Protein AF-A0A9P8B8T8-F1 (afdb_monomer_lite)

Foldseek 3Di:
DDDDDDDDDDDDPDPPPDPDPDCVVDPQQPAQQCVPPRAPDDDKDKDWDDDPDLVVVVVVVVVCVVQGQTNVNRVVVVVVQVVQQVPQDQDPPDPDPDPDDPRDRDGRDDDDKHKDKDFALVLCVSNVVDDDPPDVDSNCDVQVCCVVVVADADPPADPVHGGHNDDCCVRVDDTGIIMMMD

Sequence (182 aa):
MSSTSTSITSPRRACVPHPTPDPSVFDLNDIQGDVFPSFPKKCEWFIFFDIQDPTAFKKALCDFIPKITTAARVMNNLKAVNLAQQSTTPAHEYHSQAPFHYGRKERKLVSMKQYQIALTKAGFDVLGVTGKLQDTDFDAGQLADAFNLGDRPGPGSTAAKFVPDWEPVWRENVLHGVILIA

Structure (mmCIF, N/CA/C/O backbone):
data_AF-A0A9P8B8T8-F1
#
_entry.id   AF-A0A9P8B8T8-F1
#
loop_
_atom_site.group_PDB
_atom_site.id
_atom_site.type_symbol
_atom_site.label_atom_id
_atom_site.label_alt_id
_atom_site.label_comp_id
_atom_site.label_asym_id
_atom_site.label_entity_id
_atom_site.label_seq_id
_atom_site.pdbx_PDB_ins_code
_atom_site.Cartn_x
_atom_site.Cartn_y
_atom_site.Cartn_z
_atom_site.occupancy
_atom_site.B_iso_or_equiv
_atom_site.auth_seq_id
_atom_site.auth_comp_id
_atom_site.auth_asym_id
_atom_site.auth_atom_id
_atom_site.pdbx_PDB_model_num
ATOM 1 N N . MET A 1 1 ? 6.320 50.570 33.688 1.00 40.47 1 MET A N 1
ATOM 2 C CA . MET A 1 1 ? 6.018 49.908 32.401 1.00 40.47 1 MET A CA 1
ATOM 3 C C . MET A 1 1 ? 5.866 48.424 32.690 1.00 40.47 1 MET A C 1
ATOM 5 O O . MET A 1 1 ? 6.865 47.766 32.930 1.00 40.47 1 MET A O 1
ATOM 9 N N . SER A 1 2 ? 4.627 47.947 32.825 1.00 36.69 2 SER A N 1
ATOM 10 C CA . SER A 1 2 ? 4.317 46.549 33.150 1.00 36.69 2 SER A CA 1
ATOM 11 C C . SER A 1 2 ? 3.875 45.863 31.861 1.00 36.69 2 SER A C 1
ATOM 13 O O . SER A 1 2 ? 2.868 46.265 31.281 1.00 36.69 2 SER A O 1
ATOM 15 N N . SER A 1 3 ? 4.664 44.913 31.362 1.00 33.88 3 SER A N 1
ATOM 16 C CA . SER A 1 3 ? 4.344 44.128 30.172 1.00 33.88 3 SER A CA 1
ATOM 17 C C . SER A 1 3 ? 3.619 42.847 30.584 1.00 33.88 3 SER A C 1
ATOM 19 O O . SER A 1 3 ? 4.203 41.904 31.114 1.00 33.88 3 SER A O 1
ATOM 21 N N . THR A 1 4 ? 2.316 42.808 30.338 1.00 35.84 4 THR A N 1
ATOM 22 C CA . THR A 1 4 ? 1.492 41.605 30.459 1.00 35.84 4 THR A CA 1
ATOM 23 C C . THR A 1 4 ? 1.788 40.678 29.279 1.00 35.84 4 THR A C 1
ATOM 25 O O . THR A 1 4 ? 1.407 40.957 28.146 1.00 35.84 4 THR A O 1
ATOM 28 N N . SER A 1 5 ? 2.478 39.565 29.538 1.00 33.03 5 SER A N 1
ATOM 29 C CA . SER A 1 5 ? 2.678 38.494 28.558 1.00 33.03 5 SER A CA 1
ATOM 30 C C . SER A 1 5 ? 1.380 37.700 28.397 1.00 33.03 5 SER A C 1
ATOM 32 O O . SER A 1 5 ? 0.947 36.992 29.307 1.00 33.03 5 SER A O 1
ATOM 34 N N . THR A 1 6 ? 0.718 37.854 27.253 1.00 36.69 6 THR A N 1
ATOM 35 C CA . THR A 1 6 ? -0.480 37.088 26.898 1.00 36.69 6 THR A CA 1
ATOM 36 C C . THR A 1 6 ? -0.051 35.733 26.332 1.00 36.69 6 THR A C 1
ATOM 38 O O . THR A 1 6 ? 0.458 35.642 25.218 1.00 36.69 6 THR A O 1
ATOM 41 N N . SER A 1 7 ? -0.244 34.665 27.108 1.00 32.84 7 SER A N 1
ATOM 42 C CA . SER A 1 7 ? -0.047 33.285 26.652 1.00 32.84 7 SER A CA 1
ATOM 43 C C . SER A 1 7 ? -1.101 32.928 25.599 1.00 32.84 7 SER A C 1
ATOM 45 O O . SER A 1 7 ? -2.238 32.602 25.938 1.00 32.84 7 SER A O 1
ATOM 47 N N . ILE A 1 8 ? -0.719 32.956 24.322 1.00 36.31 8 ILE A N 1
ATOM 48 C CA . ILE A 1 8 ? -1.532 32.452 23.212 1.00 36.31 8 ILE A CA 1
ATOM 49 C C . ILE A 1 8 ? -1.499 30.920 23.261 1.00 36.31 8 ILE A C 1
ATOM 51 O O . ILE A 1 8 ? -0.538 30.278 22.836 1.00 36.31 8 ILE A O 1
ATOM 55 N N . THR A 1 9 ? -2.554 30.309 23.791 1.00 38.09 9 THR A N 1
ATOM 56 C CA . THR A 1 9 ? -2.797 28.876 23.630 1.00 38.09 9 THR A CA 1
ATOM 57 C C . THR A 1 9 ? -3.181 28.603 22.178 1.00 38.09 9 THR A C 1
ATOM 59 O O . THR A 1 9 ? -4.283 28.915 21.735 1.00 38.09 9 THR A O 1
ATOM 62 N N . SER A 1 10 ? -2.260 28.001 21.423 1.00 38.00 10 SER A N 1
ATOM 63 C CA . SER A 1 10 ? -2.559 27.439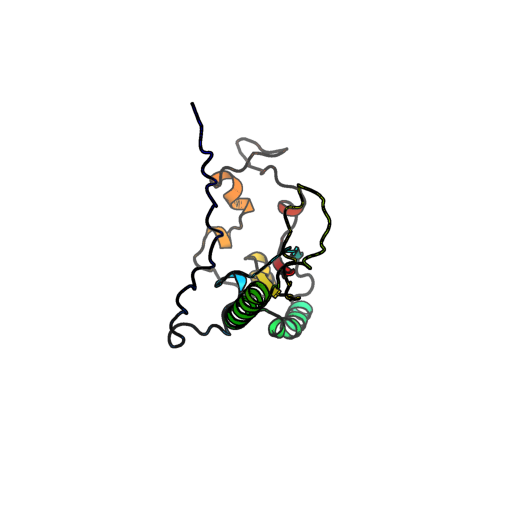 20.104 1.00 38.00 10 SER A CA 1
ATOM 64 C C . SER A 1 10 ? -3.717 26.435 20.235 1.00 38.00 10 SER A C 1
ATOM 66 O O . SER A 1 10 ? -3.623 25.512 21.060 1.00 38.00 10 SER A O 1
ATOM 68 N N . PRO A 1 11 ? -4.821 26.589 19.480 1.00 41.81 11 PRO A N 1
ATOM 69 C CA . PRO A 1 11 ? -5.905 25.624 19.520 1.00 41.81 11 PRO A CA 1
ATOM 70 C C . PRO A 1 11 ? -5.369 24.283 19.014 1.00 41.81 11 PRO A C 1
ATOM 72 O O . PRO A 1 11 ? -4.914 24.153 17.876 1.00 41.81 11 PRO A O 1
ATOM 75 N N . ARG A 1 12 ? -5.398 23.265 19.886 1.00 51.00 12 ARG A N 1
ATOM 76 C CA . ARG A 1 12 ? -5.160 21.872 19.485 1.00 51.00 12 ARG A CA 1
ATOM 77 C C . ARG A 1 12 ? -6.094 21.584 18.315 1.00 51.00 12 ARG A C 1
ATOM 79 O O . ARG A 1 12 ? -7.273 21.909 18.428 1.00 51.00 12 ARG A O 1
ATOM 86 N N . ARG A 1 13 ? -5.584 20.979 17.232 1.00 44.34 13 ARG A N 1
ATOM 87 C CA . ARG A 1 13 ? -6.412 20.460 16.131 1.00 44.34 13 ARG A CA 1
ATOM 88 C C . ARG A 1 13 ? -7.510 19.589 16.740 1.00 44.34 13 ARG A C 1
ATOM 90 O O . ARG A 1 13 ? -7.262 18.437 17.091 1.00 44.34 13 ARG A O 1
ATOM 97 N N . ALA A 1 14 ? -8.697 20.159 16.918 1.00 41.84 14 ALA A N 1
ATOM 98 C CA . ALA A 1 14 ? -9.894 19.381 17.112 1.00 41.84 14 ALA A CA 1
ATOM 99 C C . ALA A 1 14 ? -10.013 18.535 15.847 1.00 41.84 14 ALA A C 1
ATOM 101 O O . ALA A 1 14 ? -9.926 19.062 14.736 1.00 41.84 14 ALA A O 1
ATOM 102 N N . CYS A 1 15 ? -10.126 17.222 16.012 1.00 43.84 15 CYS A N 1
ATOM 103 C CA . CYS A 1 15 ? -10.620 16.372 14.947 1.00 43.84 15 CYS A CA 1
ATOM 104 C C . CYS A 1 15 ? -12.031 16.891 14.658 1.00 43.84 15 CYS A C 1
ATOM 106 O O . CYS A 1 15 ? -12.951 16.631 15.432 1.00 43.84 15 CYS A O 1
ATOM 108 N N . VAL A 1 16 ? -12.171 17.756 13.650 1.00 45.44 16 VAL A N 1
ATOM 109 C CA . VAL A 1 16 ? -13.484 18.198 13.187 1.00 45.44 16 VAL A CA 1
ATOM 110 C C . VAL A 1 16 ? -14.179 16.915 12.743 1.00 45.44 16 VAL A C 1
ATOM 112 O O . VAL A 1 16 ? -13.602 16.210 11.910 1.00 45.44 16 VAL A O 1
ATOM 115 N N . PRO A 1 17 ? -15.338 16.553 13.320 1.00 51.97 17 PRO A N 1
ATOM 116 C CA . PRO A 1 17 ? -16.074 15.386 12.872 1.00 51.97 17 PRO A CA 1
ATOM 117 C C . PRO A 1 17 ? -16.351 15.579 11.388 1.00 51.97 17 PRO A C 1
ATOM 119 O O . PRO A 1 17 ? -17.085 16.492 11.008 1.00 51.97 17 PRO A O 1
ATOM 122 N N . HIS A 1 18 ? -15.701 14.782 10.545 1.00 51.94 18 HIS A N 1
ATOM 123 C CA . HIS A 1 18 ? -16.024 14.805 9.133 1.00 51.94 18 HIS A CA 1
ATOM 124 C C . HIS A 1 18 ? -17.461 14.286 9.007 1.00 51.94 18 HIS A C 1
ATOM 126 O O . HIS A 1 18 ? -17.785 13.291 9.673 1.00 51.94 18 HIS A O 1
ATOM 132 N N . PRO A 1 19 ? -18.341 14.953 8.237 1.00 64.88 19 PRO A N 1
ATOM 133 C CA . PRO A 1 19 ? -19.664 14.412 7.970 1.00 64.88 19 PRO A CA 1
ATOM 134 C C . PRO A 1 19 ? -19.505 12.981 7.457 1.00 64.88 19 PRO A C 1
ATOM 136 O O . PRO A 1 19 ? -18.637 12.692 6.632 1.00 64.88 19 PRO A O 1
ATOM 139 N N . THR A 1 20 ? -20.290 12.070 8.025 1.00 62.78 20 THR A N 1
ATOM 140 C CA . THR A 1 20 ? -20.293 10.683 7.566 1.00 62.78 20 THR A CA 1
ATOM 141 C C . THR A 1 20 ? -20.897 10.662 6.162 1.00 62.78 20 THR A C 1
ATOM 143 O O . THR A 1 20 ? -21.946 11.280 5.970 1.00 62.78 20 THR A O 1
ATOM 146 N N . PRO A 1 21 ? -20.241 10.022 5.176 1.00 67.56 21 PRO A N 1
ATOM 147 C CA . PRO A 1 21 ? -20.812 9.844 3.850 1.00 67.56 21 PRO A CA 1
ATOM 148 C C . PRO A 1 21 ? -22.176 9.166 3.957 1.00 67.56 21 PRO A C 1
ATOM 150 O O . PRO A 1 21 ? -22.380 8.335 4.845 1.00 67.56 21 PRO A O 1
ATOM 153 N N . ASP A 1 22 ? -23.097 9.528 3.067 1.00 73.62 22 ASP A N 1
ATOM 154 C CA . ASP A 1 22 ? -24.408 8.891 3.004 1.00 73.62 22 ASP A CA 1
ATOM 155 C C . ASP A 1 22 ? -24.224 7.374 2.787 1.00 73.62 22 ASP A C 1
ATOM 157 O O . ASP A 1 22 ? -23.664 6.976 1.761 1.00 73.62 22 ASP A O 1
ATOM 161 N N . PRO A 1 23 ? -24.665 6.517 3.727 1.00 67.69 23 PRO A N 1
ATOM 162 C CA . PRO A 1 23 ? -24.491 5.073 3.621 1.00 67.69 23 PRO A CA 1
ATOM 163 C C . PRO A 1 23 ? -25.312 4.449 2.484 1.00 67.69 23 PRO A C 1
ATOM 165 O O . PRO A 1 23 ? -25.052 3.309 2.113 1.00 67.69 23 PRO A O 1
ATOM 168 N N . SER A 1 24 ? -26.282 5.173 1.910 1.00 68.06 24 SER A N 1
ATOM 169 C CA . SER A 1 24 ? -26.969 4.760 0.678 1.00 68.06 24 SER A CA 1
ATOM 170 C C . SER A 1 24 ? -26.127 4.980 -0.587 1.00 68.06 24 SER A C 1
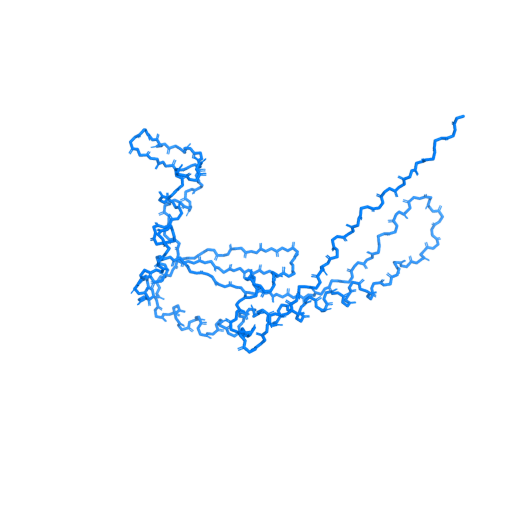ATOM 172 O O . SER A 1 24 ? -26.457 4.439 -1.641 1.00 68.06 24 SER A O 1
ATOM 174 N N . VAL A 1 25 ? -25.026 5.734 -0.475 1.00 74.62 25 VAL A N 1
ATOM 175 C CA . VAL A 1 25 ? -24.091 6.055 -1.565 1.00 74.62 25 VAL A CA 1
ATOM 176 C C . VAL A 1 25 ? -22.733 5.370 -1.368 1.00 74.62 25 VAL A C 1
ATOM 178 O O . VAL A 1 25 ? -22.124 4.946 -2.347 1.00 74.62 25 VAL A O 1
ATOM 181 N N . PHE A 1 26 ? -22.261 5.224 -0.125 1.00 84.06 26 PHE A N 1
ATOM 182 C CA . PHE A 1 26 ? -20.958 4.629 0.192 1.00 84.06 26 PHE A CA 1
ATOM 183 C C . PHE A 1 26 ? -21.056 3.594 1.319 1.00 84.06 26 PHE A C 1
ATOM 185 O O . PHE A 1 26 ? -21.359 3.943 2.462 1.00 84.06 26 PHE A O 1
ATOM 192 N N . ASP A 1 27 ? -20.706 2.336 1.037 1.00 90.94 27 ASP A N 1
ATOM 193 C CA . ASP A 1 27 ? -20.535 1.334 2.093 1.00 90.94 27 ASP A CA 1
ATOM 194 C C . ASP A 1 27 ? -19.167 1.501 2.768 1.00 90.94 27 ASP A C 1
ATOM 196 O O . ASP A 1 27 ? -18.122 1.120 2.242 1.00 90.94 27 ASP A O 1
ATOM 200 N N . LEU A 1 28 ? -19.170 2.052 3.982 1.00 92.00 28 LEU A N 1
ATOM 201 C CA . LEU A 1 28 ? -17.958 2.244 4.781 1.00 92.00 28 LEU A CA 1
ATOM 202 C C . LEU A 1 28 ? -17.292 0.924 5.219 1.00 92.00 28 LEU A C 1
ATOM 204 O O . LEU A 1 28 ? -16.194 0.957 5.780 1.00 92.00 28 LEU A O 1
ATOM 208 N N . ASN A 1 29 ? -17.932 -0.228 5.013 1.00 94.56 29 ASN A N 1
ATOM 209 C CA . ASN A 1 29 ? -17.319 -1.538 5.234 1.00 94.56 29 ASN A CA 1
ATOM 210 C C . ASN A 1 29 ? -16.530 -2.041 4.021 1.00 94.56 29 ASN A C 1
ATOM 212 O O . ASN A 1 29 ? -15.700 -2.928 4.196 1.00 94.56 29 ASN A O 1
ATOM 216 N N . ASP A 1 30 ? -16.734 -1.452 2.843 1.00 94.75 30 ASP A N 1
ATOM 217 C CA . ASP A 1 30 ? -16.041 -1.810 1.597 1.00 94.75 30 ASP A CA 1
ATOM 218 C C . ASP A 1 30 ? -14.974 -0.773 1.190 1.00 94.75 30 ASP A C 1
ATOM 220 O O . ASP A 1 30 ? -14.376 -0.822 0.120 1.00 94.75 30 ASP A O 1
ATOM 224 N N . ILE A 1 31 ? -14.694 0.187 2.075 1.00 94.81 31 ILE A N 1
ATOM 225 C CA . ILE A 1 31 ? -13.647 1.197 1.896 1.00 94.81 31 ILE A CA 1
ATOM 226 C C . ILE A 1 31 ? -12.526 0.925 2.900 1.00 94.81 31 ILE A C 1
ATOM 228 O O . ILE A 1 31 ? -12.777 0.812 4.102 1.00 94.81 31 ILE A O 1
ATOM 232 N N . GLN A 1 32 ? -11.276 0.843 2.429 1.00 97.12 32 GLN A N 1
ATOM 233 C CA . GLN A 1 32 ? -10.105 0.749 3.309 1.00 97.12 32 GLN A CA 1
ATOM 234 C C . GLN A 1 32 ? -9.917 2.044 4.108 1.00 97.12 32 GLN A C 1
ATOM 236 O O . GLN A 1 32 ? -10.101 3.149 3.604 1.00 97.12 32 GLN A O 1
ATOM 241 N N . GLY A 1 33 ? -9.553 1.908 5.377 1.00 95.12 33 GLY A N 1
ATOM 242 C CA . GLY A 1 33 ? -9.689 2.986 6.340 1.00 95.12 33 GLY A CA 1
ATOM 243 C C . GLY A 1 33 ? -8.749 4.168 6.130 1.00 95.12 33 GLY A C 1
ATOM 244 O O . GLY A 1 33 ? -9.188 5.278 6.373 1.00 95.12 33 GLY A O 1
ATOM 245 N N . ASP A 1 34 ? -7.523 4.007 5.617 1.00 95.31 34 ASP A N 1
ATOM 246 C CA . ASP A 1 34 ? -6.628 5.163 5.405 1.00 95.31 34 ASP A CA 1
ATOM 247 C C . ASP A 1 34 ? -6.935 5.942 4.110 1.00 95.31 34 ASP A C 1
ATOM 249 O O . ASP A 1 34 ? -6.267 6.930 3.816 1.00 95.31 34 ASP A O 1
ATOM 253 N N . VAL A 1 35 ? -7.977 5.547 3.363 1.00 93.81 35 VAL A N 1
ATOM 254 C CA . VAL A 1 35 ? -8.590 6.378 2.311 1.00 93.81 35 VAL A CA 1
ATOM 255 C C . VAL A 1 35 ? -9.479 7.442 2.952 1.00 93.81 35 VAL A C 1
ATOM 257 O O . VAL A 1 35 ? -9.324 8.634 2.691 1.00 93.81 35 VAL A O 1
ATOM 260 N N . PHE A 1 36 ? -10.410 7.017 3.812 1.00 85.12 36 PHE A N 1
ATOM 261 C CA . PHE A 1 36 ? -11.312 7.909 4.531 1.00 85.12 36 PHE A CA 1
ATOM 262 C C . PHE A 1 36 ? -11.994 7.196 5.716 1.00 85.12 36 PHE A C 1
ATOM 264 O O . PHE A 1 36 ? -12.629 6.170 5.493 1.00 85.12 36 PHE A O 1
ATOM 271 N N . PRO A 1 37 ? -11.996 7.753 6.943 1.00 87.06 37 PRO A N 1
ATOM 272 C CA . PRO A 1 37 ? -11.086 8.786 7.442 1.00 87.06 37 PRO A CA 1
ATOM 273 C C . PRO A 1 37 ? -9.715 8.188 7.786 1.00 87.06 37 PRO A C 1
ATOM 275 O O . PRO A 1 37 ? -9.656 7.063 8.261 1.00 87.06 37 PRO A O 1
ATOM 278 N N . SER A 1 38 ? -8.629 8.957 7.671 1.00 90.69 38 SER A N 1
ATOM 279 C CA . SER A 1 38 ? -7.273 8.456 7.950 1.00 90.69 38 SER A CA 1
ATOM 280 C C . SER A 1 38 ? -7.103 7.801 9.331 1.00 90.69 38 SER A C 1
ATOM 282 O O . SER A 1 38 ? -7.705 8.218 10.329 1.00 90.69 38 SER A O 1
ATOM 284 N N . PHE A 1 39 ? -6.215 6.812 9.407 1.00 95.81 39 PHE A N 1
ATOM 285 C CA . PHE A 1 39 ? -5.892 6.066 10.617 1.00 95.81 39 PHE A CA 1
ATOM 286 C C . PHE A 1 39 ? -5.424 6.988 11.759 1.00 95.81 39 PHE A C 1
ATOM 288 O O . PHE A 1 39 ? -4.466 7.752 11.595 1.00 95.81 39 PHE A O 1
ATOM 295 N N . PRO A 1 40 ? -6.010 6.899 12.973 1.00 93.12 40 PRO A N 1
ATOM 296 C CA . PRO A 1 40 ? -5.383 7.454 14.164 1.00 93.12 40 PRO A CA 1
ATOM 297 C C . PRO A 1 40 ? -4.115 6.657 14.480 1.00 93.12 40 PRO A C 1
ATOM 299 O O . PRO A 1 40 ? -4.198 5.470 14.782 1.00 93.12 40 PRO A O 1
ATOM 302 N N . LYS A 1 41 ? -2.948 7.307 14.430 1.00 93.12 41 LYS A N 1
ATOM 303 C CA . LYS A 1 41 ? -1.651 6.625 14.533 1.00 93.12 41 LYS A CA 1
ATOM 304 C C . LYS A 1 41 ? -0.609 7.392 15.345 1.00 93.12 41 LYS A C 1
ATOM 306 O O . LYS A 1 41 ? -0.671 8.615 15.498 1.00 93.12 41 LYS A O 1
ATOM 311 N N . LYS A 1 42 ? 0.339 6.647 15.918 1.00 93.38 42 LYS A N 1
ATOM 312 C CA . LYS A 1 42 ? 1.546 7.176 16.592 1.00 93.38 42 LYS A CA 1
ATOM 313 C C . LYS A 1 42 ? 2.822 6.808 15.856 1.00 93.38 42 LYS A C 1
ATOM 315 O O . LYS A 1 42 ? 3.777 7.578 15.887 1.00 93.38 42 LYS A O 1
ATOM 320 N N . CYS A 1 43 ? 2.808 5.651 15.222 1.00 94.75 43 CYS A N 1
ATOM 321 C CA . CYS A 1 43 ? 3.812 5.169 14.304 1.00 94.75 43 CYS A CA 1
ATOM 322 C C . CYS A 1 43 ? 3.089 4.508 13.134 1.00 94.75 43 CYS A C 1
ATOM 324 O O . CYS A 1 43 ? 1.902 4.205 13.228 1.00 94.75 43 CYS A O 1
ATOM 326 N N . GLU A 1 44 ? 3.807 4.323 12.041 1.00 96.94 44 GLU A N 1
ATOM 327 C CA . GLU A 1 44 ? 3.314 3.616 10.873 1.00 96.94 44 GLU A CA 1
ATOM 328 C C . GLU A 1 44 ? 4.479 2.902 10.211 1.00 96.94 44 GLU A C 1
ATOM 330 O O . GLU A 1 44 ? 5.590 3.432 10.155 1.00 96.94 44 GLU A O 1
ATOM 335 N N . TRP A 1 45 ? 4.212 1.694 9.741 1.00 98.12 45 TRP A N 1
ATOM 336 C CA . TRP A 1 45 ? 5.157 0.871 9.013 1.00 98.12 45 TRP A CA 1
ATOM 337 C C . TRP A 1 45 ? 4.636 0.667 7.601 1.00 98.12 45 TRP A C 1
ATOM 339 O O . TRP A 1 45 ? 3.490 0.256 7.423 1.00 98.12 45 TRP A O 1
ATOM 349 N N . PHE A 1 46 ? 5.500 0.907 6.621 1.00 98.12 46 PHE A N 1
ATOM 350 C CA . PHE A 1 46 ? 5.254 0.593 5.220 1.00 98.12 46 PHE A CA 1
ATOM 351 C C . PHE A 1 46 ? 6.084 -0.634 4.857 1.00 98.12 46 PHE A C 1
ATOM 353 O O . PHE A 1 46 ? 7.313 -0.586 4.871 1.00 98.12 46 PHE A O 1
ATOM 360 N N . ILE A 1 47 ? 5.411 -1.745 4.571 1.00 98.06 47 ILE A N 1
ATOM 361 C CA . ILE A 1 47 ? 6.044 -2.995 4.153 1.00 98.06 47 ILE A CA 1
ATOM 362 C C . ILE A 1 47 ? 5.829 -3.131 2.653 1.00 98.06 47 ILE A C 1
ATOM 364 O O . ILE A 1 47 ? 4.756 -3.540 2.211 1.00 98.06 47 ILE A O 1
ATOM 368 N N . PHE A 1 48 ? 6.842 -2.759 1.880 1.00 98.12 48 PHE A N 1
ATOM 369 C CA . PHE A 1 48 ? 6.850 -2.951 0.435 1.00 98.12 48 PHE A CA 1
ATOM 370 C C . PHE A 1 48 ? 7.210 -4.395 0.105 1.00 98.12 48 PHE A C 1
ATOM 372 O O . PHE A 1 48 ? 8.040 -4.999 0.785 1.00 98.12 48 PHE A O 1
ATOM 379 N N . PHE A 1 49 ? 6.566 -4.953 -0.915 1.00 97.75 49 PHE A N 1
ATOM 380 C CA . PHE A 1 49 ? 6.750 -6.351 -1.278 1.00 97.75 49 PHE A CA 1
ATOM 381 C C . PHE A 1 49 ? 6.638 -6.581 -2.781 1.00 97.75 49 PHE A C 1
ATOM 383 O O . PHE A 1 49 ? 5.963 -5.854 -3.517 1.00 97.75 49 PHE A O 1
ATOM 390 N N . ASP A 1 50 ? 7.254 -7.671 -3.200 1.00 97.38 50 ASP A N 1
ATOM 391 C CA . ASP A 1 50 ? 7.149 -8.297 -4.498 1.00 97.38 50 ASP A CA 1
ATOM 392 C C . ASP A 1 50 ? 6.503 -9.687 -4.351 1.00 97.38 50 ASP A C 1
ATOM 394 O O . ASP A 1 50 ? 6.875 -10.533 -3.540 1.00 97.38 50 ASP A O 1
ATOM 398 N N . ILE A 1 51 ? 5.445 -9.910 -5.120 1.00 98.19 51 ILE A N 1
ATOM 399 C CA . ILE A 1 51 ? 4.744 -11.195 -5.224 1.00 98.19 51 ILE A CA 1
ATOM 400 C C . ILE A 1 51 ? 5.586 -12.194 -6.030 1.00 98.19 51 ILE A C 1
ATOM 402 O O . ILE A 1 51 ? 5.753 -12.014 -7.233 1.00 98.19 51 ILE A O 1
ATOM 406 N N . GLN A 1 52 ? 6.046 -13.257 -5.367 1.00 97.69 52 GLN A N 1
ATOM 407 C CA . GLN A 1 52 ? 6.843 -14.342 -5.963 1.00 97.69 52 GLN A CA 1
ATOM 408 C C . GLN A 1 52 ? 5.989 -15.519 -6.466 1.00 97.69 52 GLN A C 1
ATOM 410 O O . GLN A 1 52 ? 6.257 -16.087 -7.520 1.00 97.69 52 GLN A O 1
ATOM 415 N N . ASP A 1 53 ? 4.928 -15.866 -5.732 1.00 98.19 53 ASP A N 1
ATOM 416 C CA . ASP A 1 53 ? 3.942 -16.882 -6.122 1.00 98.19 53 ASP A CA 1
ATOM 417 C C . ASP A 1 53 ? 2.537 -16.256 -6.081 1.00 98.19 53 ASP A C 1
ATOM 419 O O . ASP A 1 53 ? 1.971 -16.080 -4.994 1.00 98.19 53 ASP A O 1
ATOM 423 N N . PRO A 1 54 ? 1.947 -15.912 -7.242 1.00 98.00 54 PRO A N 1
ATOM 424 C CA . PRO A 1 54 ? 0.621 -15.299 -7.307 1.00 98.00 54 PRO A CA 1
ATOM 425 C C . PRO A 1 54 ? -0.490 -16.171 -6.717 1.00 98.00 54 PRO A C 1
ATOM 427 O O . PRO A 1 54 ? -1.464 -15.646 -6.176 1.00 98.00 54 PRO A O 1
ATOM 430 N N . THR A 1 55 ? -0.367 -17.497 -6.804 1.00 98.00 55 THR A N 1
ATOM 431 C CA . THR A 1 55 ? -1.387 -18.427 -6.304 1.00 98.00 55 THR A CA 1
ATOM 432 C C . THR A 1 55 ? -1.338 -18.492 -4.784 1.00 98.00 55 THR A C 1
ATOM 434 O O . THR A 1 55 ? -2.368 -18.325 -4.123 1.00 98.00 55 THR A O 1
ATOM 437 N N . ALA A 1 56 ? -0.142 -18.667 -4.216 1.00 98.25 56 ALA A N 1
ATOM 438 C CA . ALA A 1 56 ? 0.046 -18.641 -2.769 1.00 98.25 56 ALA A CA 1
ATOM 439 C C . ALA A 1 56 ? -0.315 -17.270 -2.180 1.00 98.25 56 ALA A C 1
ATOM 441 O O . ALA A 1 56 ? -0.972 -17.205 -1.139 1.00 98.25 56 ALA A O 1
ATOM 442 N N . PHE A 1 57 ? 0.038 -16.180 -2.871 1.00 98.44 57 PHE A N 1
ATOM 443 C CA . PHE A 1 57 ? -0.310 -14.827 -2.448 1.00 98.44 57 PHE A CA 1
ATOM 444 C C . PHE A 1 57 ? -1.822 -14.611 -2.401 1.00 98.44 57 PHE A C 1
ATOM 446 O O . PHE A 1 57 ? -2.325 -14.156 -1.380 1.00 98.44 57 PHE A O 1
ATOM 453 N N . LYS A 1 58 ? -2.570 -14.979 -3.452 1.00 97.94 58 LYS A N 1
ATOM 454 C CA . LYS A 1 58 ? -4.042 -14.860 -3.458 1.00 97.94 58 LYS A CA 1
ATOM 455 C C . LYS A 1 58 ? -4.675 -15.617 -2.293 1.00 97.94 58 LYS A C 1
ATOM 457 O O . LYS A 1 58 ? -5.567 -15.087 -1.637 1.00 97.94 58 LYS A O 1
ATOM 462 N N . LYS A 1 59 ? -4.176 -16.820 -1.993 1.00 98.00 59 LYS A N 1
ATOM 463 C CA . LYS A 1 59 ? -4.634 -17.607 -0.842 1.00 98.00 59 LYS A CA 1
ATOM 464 C C . LYS A 1 59 ? -4.352 -16.894 0.485 1.00 98.00 59 LYS A C 1
ATOM 466 O O . LYS A 1 59 ? -5.262 -16.741 1.291 1.00 98.00 59 LYS A O 1
ATOM 471 N N . ALA A 1 60 ? -3.123 -16.422 0.693 1.00 98.00 60 ALA A N 1
ATOM 472 C CA . ALA A 1 60 ? -2.754 -15.687 1.903 1.00 98.00 60 ALA A CA 1
ATOM 473 C C . ALA A 1 60 ? -3.520 -14.358 2.038 1.00 98.00 60 ALA A C 1
ATOM 475 O O . ALA A 1 60 ? -3.861 -13.944 3.146 1.00 98.00 60 ALA A O 1
ATOM 476 N N . LEU A 1 61 ? -3.831 -13.704 0.916 1.00 97.12 61 LEU A N 1
ATOM 477 C CA . LEU A 1 61 ? -4.623 -12.482 0.887 1.00 97.12 61 LEU A CA 1
ATOM 478 C C . LEU A 1 61 ? -6.054 -12.734 1.375 1.00 97.12 61 LEU A C 1
ATOM 480 O O . LEU A 1 61 ? -6.557 -11.926 2.148 1.00 97.12 61 LEU A O 1
ATOM 484 N N . CYS A 1 62 ? -6.686 -13.861 1.025 1.00 97.50 62 CYS A N 1
ATOM 485 C CA . CYS A 1 62 ? -7.996 -14.232 1.576 1.00 97.50 62 CYS A CA 1
ATOM 486 C C . CYS A 1 62 ? -7.990 -14.301 3.113 1.00 97.50 62 CYS A C 1
ATOM 488 O O . CYS A 1 62 ? -8.929 -13.821 3.745 1.00 97.50 62 CYS A O 1
ATOM 490 N N . ASP A 1 63 ? -6.915 -14.813 3.717 1.00 97.25 63 ASP A N 1
ATOM 491 C CA . ASP A 1 63 ? -6.757 -14.864 5.179 1.00 97.25 63 ASP A CA 1
ATOM 492 C C . ASP A 1 63 ? -6.440 -13.486 5.793 1.00 97.25 63 ASP A C 1
ATOM 494 O O . ASP A 1 63 ? -6.643 -13.249 6.992 1.00 97.25 63 ASP A O 1
ATOM 498 N N . PHE A 1 64 ? -5.900 -12.568 4.988 1.00 97.69 64 PHE A N 1
ATOM 499 C CA . PHE A 1 64 ? -5.539 -11.217 5.409 1.00 97.69 64 PHE A CA 1
ATOM 500 C C . PHE A 1 64 ? -6.685 -10.211 5.270 1.00 97.69 64 PHE A C 1
ATOM 502 O O . PHE A 1 64 ? -6.794 -9.328 6.118 1.00 97.69 64 PHE A O 1
ATOM 509 N N . ILE A 1 65 ? -7.564 -10.355 4.273 1.00 97.50 65 ILE A N 1
ATOM 510 C CA . ILE A 1 65 ? -8.698 -9.449 4.016 1.00 97.50 65 ILE A CA 1
ATOM 511 C C . ILE A 1 65 ? -9.519 -9.154 5.286 1.00 97.50 65 ILE A C 1
ATOM 513 O O . ILE A 1 65 ? -9.730 -7.976 5.573 1.00 97.50 65 ILE A O 1
ATOM 517 N N . PRO A 1 66 ? -9.890 -10.140 6.133 1.00 97.38 66 PRO A N 1
ATOM 518 C CA . PRO A 1 66 ? -10.631 -9.869 7.371 1.00 97.38 66 PRO A CA 1
ATOM 519 C C . PRO A 1 66 ? -9.893 -8.984 8.393 1.00 97.38 66 PRO A C 1
ATOM 521 O O . PRO A 1 66 ? -10.498 -8.500 9.351 1.00 97.38 66 PRO A O 1
ATOM 524 N N . LYS A 1 67 ? -8.576 -8.798 8.242 1.00 97.75 67 LYS A N 1
ATOM 525 C CA . LYS A 1 67 ? -7.740 -7.958 9.115 1.00 97.75 67 LYS A CA 1
ATOM 526 C C . LYS A 1 67 ? -7.617 -6.524 8.603 1.00 97.75 67 LYS A C 1
ATOM 528 O O . LYS A 1 67 ? -7.266 -5.650 9.400 1.00 97.75 67 LYS A O 1
ATOM 533 N N . ILE A 1 68 ? -7.905 -6.276 7.323 1.00 98.06 68 ILE A N 1
ATOM 534 C CA . ILE A 1 68 ? -7.895 -4.931 6.741 1.00 98.06 68 ILE A CA 1
ATOM 535 C C . ILE A 1 68 ? -8.886 -4.060 7.513 1.00 98.06 68 ILE A C 1
ATOM 537 O O . ILE A 1 68 ? -10.005 -4.454 7.843 1.00 98.06 68 ILE A O 1
ATOM 541 N N . THR A 1 69 ? -8.433 -2.871 7.887 1.00 98.19 69 THR A N 1
ATOM 542 C CA . THR A 1 69 ? -9.236 -1.937 8.670 1.00 98.19 69 THR A CA 1
ATOM 543 C C . THR A 1 69 ? -10.102 -1.129 7.724 1.00 98.19 69 THR A C 1
ATOM 545 O O . THR A 1 69 ? -9.578 -0.377 6.914 1.00 98.19 69 THR A O 1
ATOM 548 N N . THR A 1 70 ? -11.420 -1.272 7.836 1.00 97.44 70 THR A N 1
ATOM 549 C CA . THR A 1 70 ? -12.392 -0.529 7.025 1.00 97.44 70 THR A CA 1
ATOM 550 C C . THR A 1 70 ? -12.595 0.896 7.541 1.00 97.44 70 THR A C 1
ATOM 552 O O . THR A 1 70 ? -12.347 1.174 8.719 1.00 97.44 70 THR A O 1
ATOM 555 N N . ALA A 1 71 ? -13.116 1.790 6.702 1.00 95.81 71 ALA A N 1
ATOM 556 C CA . ALA A 1 71 ? -13.526 3.145 7.074 1.00 95.81 71 ALA A CA 1
ATOM 557 C C . ALA A 1 71 ? -14.459 3.151 8.297 1.00 95.81 71 ALA A C 1
ATOM 559 O O . ALA A 1 71 ? -14.254 3.901 9.258 1.00 95.81 71 ALA A O 1
ATOM 560 N N . ALA A 1 72 ? -15.443 2.245 8.318 1.00 94.94 72 ALA A N 1
ATOM 561 C CA . ALA A 1 72 ? -16.356 2.070 9.444 1.00 94.94 72 ALA A CA 1
ATOM 562 C C . ALA A 1 72 ? -15.609 1.732 10.747 1.00 94.94 72 ALA A C 1
ATOM 564 O O . ALA A 1 72 ? -15.913 2.275 11.816 1.00 94.94 72 ALA A O 1
ATOM 565 N N . ARG A 1 73 ? -14.587 0.869 10.672 1.00 95.81 73 ARG A N 1
ATOM 566 C CA . ARG A 1 73 ? -13.762 0.513 11.831 1.00 95.81 73 ARG A CA 1
ATOM 567 C C . ARG A 1 73 ? -12.913 1.688 12.310 1.00 95.81 73 ARG A C 1
ATOM 569 O O . ARG A 1 73 ? -12.806 1.885 13.521 1.00 95.81 73 ARG A O 1
ATOM 576 N N . VAL A 1 74 ? -12.378 2.509 11.404 1.00 96.44 74 VAL A N 1
ATOM 577 C CA . VAL A 1 74 ? -11.620 3.709 11.794 1.00 96.44 74 VAL A CA 1
ATOM 578 C C . VAL A 1 74 ? -12.497 4.709 12.543 1.00 96.44 74 VAL A C 1
ATOM 580 O O . VAL A 1 74 ? -12.079 5.241 13.570 1.00 96.44 74 VAL A O 1
ATOM 583 N N . MET A 1 75 ? -13.745 4.910 12.117 1.00 94.06 75 MET A N 1
ATOM 584 C CA . MET A 1 75 ? -14.689 5.772 12.840 1.00 94.06 75 MET A CA 1
ATOM 585 C C . MET A 1 75 ? -14.888 5.323 14.297 1.00 94.06 75 MET A C 1
ATOM 587 O O . MET A 1 75 ? -14.957 6.155 15.205 1.00 94.06 75 MET A O 1
ATOM 591 N N . ASN A 1 76 ? -14.927 4.012 14.550 1.00 94.50 76 ASN A N 1
ATOM 592 C CA . ASN A 1 76 ? -14.999 3.469 15.909 1.00 94.50 76 ASN A CA 1
ATOM 593 C C . ASN A 1 76 ? -13.690 3.672 16.684 1.00 94.50 76 ASN A C 1
ATOM 595 O O . ASN A 1 76 ? -13.725 4.063 17.853 1.00 94.50 76 ASN A O 1
ATOM 599 N N . ASN A 1 77 ? -12.540 3.485 16.032 1.00 94.94 77 ASN A N 1
ATOM 600 C CA . ASN A 1 77 ? -11.231 3.749 16.630 1.00 94.94 77 ASN A CA 1
ATOM 601 C C . ASN A 1 77 ? -11.091 5.221 17.052 1.00 94.94 77 ASN A C 1
ATOM 603 O O . ASN A 1 77 ? -10.662 5.504 18.170 1.00 94.94 77 ASN A O 1
ATOM 607 N N . LEU A 1 78 ? -11.518 6.165 16.208 1.00 93.94 78 LEU A N 1
ATOM 608 C CA . LEU A 1 78 ? -11.517 7.599 16.512 1.00 93.94 78 LEU A CA 1
ATOM 609 C C . LEU A 1 78 ? -12.412 7.933 17.709 1.00 93.94 78 LEU A C 1
ATOM 611 O O . LEU A 1 78 ? -11.999 8.689 18.590 1.00 93.94 78 LEU A O 1
ATOM 615 N N . LYS A 1 79 ? -13.605 7.328 17.802 1.00 93.25 79 LYS A N 1
ATOM 616 C CA . LYS A 1 79 ? -14.468 7.462 18.988 1.00 93.25 79 LYS A CA 1
ATOM 617 C C . LYS A 1 79 ? -13.758 6.964 20.247 1.00 93.25 79 LYS A C 1
ATOM 619 O O . LYS A 1 79 ? -13.747 7.674 21.248 1.00 93.25 79 LYS A O 1
ATOM 624 N N . ALA A 1 80 ? -13.115 5.795 20.196 1.00 91.31 80 ALA A N 1
ATOM 625 C CA . ALA A 1 80 ? -12.374 5.249 21.333 1.00 91.31 80 ALA A CA 1
ATOM 626 C C . ALA A 1 80 ? -11.204 6.154 21.756 1.00 91.31 80 ALA A C 1
ATOM 628 O O . ALA A 1 80 ? -11.010 6.393 22.948 1.00 91.31 80 ALA A O 1
ATOM 629 N N . VAL A 1 81 ? -10.457 6.707 20.794 1.00 90.69 81 VAL A N 1
ATOM 630 C CA . VAL A 1 81 ? -9.385 7.680 21.058 1.00 90.69 81 VAL A CA 1
ATOM 631 C C . VAL A 1 81 ? -9.941 8.938 21.719 1.00 90.69 81 VAL A C 1
ATOM 633 O O . VAL A 1 81 ? -9.391 9.381 22.726 1.00 90.69 81 VAL A O 1
ATOM 636 N N . ASN A 1 82 ? -11.039 9.492 21.205 1.00 89.44 82 ASN A N 1
ATOM 637 C CA . ASN A 1 82 ? -11.666 10.686 21.772 1.00 89.44 82 ASN A CA 1
ATOM 638 C C . ASN A 1 82 ? -12.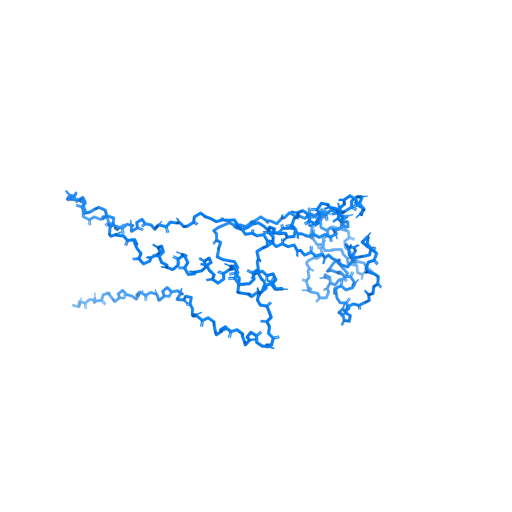156 10.438 23.207 1.00 89.44 82 ASN A C 1
ATOM 640 O O . ASN A 1 82 ? -11.885 11.247 24.093 1.00 89.44 82 ASN A O 1
ATOM 644 N N . LEU A 1 83 ? -12.795 9.294 23.467 1.00 88.38 83 LEU A N 1
ATOM 645 C CA . LEU A 1 83 ? -13.227 8.901 24.812 1.00 88.38 83 LEU A CA 1
ATOM 646 C C . LEU A 1 83 ? -12.038 8.727 25.765 1.00 88.38 83 LEU A C 1
ATOM 648 O O . LEU A 1 83 ? -12.060 9.232 26.887 1.00 88.38 83 LEU A O 1
ATOM 652 N N . ALA A 1 84 ? -10.964 8.072 25.317 1.00 85.94 84 ALA A N 1
ATOM 653 C CA . ALA A 1 84 ? -9.753 7.913 26.116 1.00 85.94 84 ALA A CA 1
ATOM 654 C C . ALA A 1 84 ? -9.125 9.271 26.466 1.00 85.94 84 ALA A C 1
ATOM 656 O O . ALA A 1 84 ? -8.763 9.492 27.621 1.00 85.94 84 ALA A O 1
ATOM 657 N N . GLN A 1 85 ? -9.071 10.199 25.505 1.00 82.19 85 GLN A N 1
ATOM 658 C CA . GLN A 1 85 ? -8.571 11.563 25.703 1.00 82.19 85 GLN A CA 1
ATOM 659 C C . GLN A 1 85 ? -9.438 12.403 26.648 1.00 82.19 85 GLN A C 1
ATOM 661 O O . GLN A 1 85 ? -8.904 13.250 27.357 1.00 82.19 85 GLN A O 1
ATOM 666 N N . GLN A 1 86 ? -10.755 12.197 26.671 1.00 80.19 86 GLN A N 1
ATOM 667 C CA . GLN A 1 86 ? -11.649 12.876 27.614 1.00 80.19 86 GLN A CA 1
ATOM 668 C C . GLN A 1 86 ? -11.531 12.291 29.028 1.00 80.19 86 GLN A C 1
ATOM 670 O O . GLN A 1 86 ? -11.616 13.024 30.007 1.00 80.19 86 GLN A O 1
ATOM 675 N N . SER A 1 87 ? -11.279 10.982 29.138 1.00 68.56 87 SER A N 1
ATOM 676 C CA . SER A 1 87 ? -11.181 10.263 30.416 1.00 68.56 87 SER A CA 1
ATOM 677 C C . SER A 1 87 ? -9.866 10.463 31.180 1.00 68.56 87 SER A C 1
ATOM 679 O O . SER A 1 87 ? -9.696 9.901 32.259 1.00 68.56 87 SER A O 1
ATOM 681 N N . THR A 1 88 ? -8.913 11.231 30.643 1.00 61.94 88 THR A N 1
ATOM 682 C CA . THR A 1 88 ? -7.644 11.498 31.334 1.00 61.94 88 THR A CA 1
ATOM 683 C C . THR A 1 88 ? -7.871 12.406 32.531 1.00 61.94 88 THR A C 1
ATOM 685 O O . THR A 1 88 ? -8.077 13.614 32.382 1.00 61.94 88 THR A O 1
ATOM 688 N N . THR A 1 89 ? -7.818 11.806 33.717 1.00 52.25 89 THR A N 1
ATOM 689 C CA . THR A 1 89 ? -7.785 12.492 35.006 1.00 52.25 89 THR A CA 1
ATOM 690 C C . THR A 1 89 ? -6.568 13.422 35.082 1.00 52.25 89 THR A C 1
ATOM 692 O O . THR A 1 89 ? -5.557 13.181 34.410 1.00 52.25 89 THR A O 1
ATOM 695 N N . PRO A 1 90 ? -6.624 14.513 35.869 1.00 53.66 90 PRO A N 1
ATOM 696 C CA . PRO A 1 90 ? -5.417 15.244 36.234 1.00 53.66 90 PRO A CA 1
ATOM 697 C C . PRO A 1 90 ? -4.386 14.246 36.772 1.00 53.66 90 PRO A C 1
ATOM 699 O O . PRO A 1 90 ? -4.737 13.379 37.574 1.00 53.66 90 PRO A O 1
ATOM 702 N N . ALA A 1 91 ? -3.142 14.326 36.286 1.00 52.78 91 ALA A N 1
ATOM 703 C CA . ALA A 1 91 ? -2.040 13.582 36.885 1.00 52.78 91 ALA A CA 1
ATOM 704 C C . ALA A 1 91 ? -2.054 13.867 38.390 1.00 52.78 91 ALA A C 1
ATOM 706 O O . ALA A 1 91 ? -2.287 15.019 38.762 1.00 52.78 91 ALA A O 1
ATOM 707 N N . HIS A 1 92 ? -1.884 12.820 39.205 1.00 48.31 92 HIS A N 1
ATOM 708 C CA . HIS A 1 92 ? -1.888 12.880 40.664 1.00 48.31 92 HIS A CA 1
ATOM 709 C C . HIS A 1 92 ? -1.376 14.233 41.169 1.00 48.31 92 HIS A C 1
ATOM 711 O O . HIS A 1 92 ? -0.237 14.610 40.889 1.00 48.31 92 HIS A O 1
ATOM 717 N N . GLU A 1 93 ? -2.230 14.950 41.900 1.00 47.09 93 GLU A N 1
ATOM 718 C CA . GLU A 1 93 ? -1.880 16.148 42.657 1.00 47.09 93 GLU A CA 1
ATOM 719 C C . GLU A 1 93 ? -0.942 15.736 43.801 1.00 47.09 93 GLU A C 1
ATOM 721 O O . GLU A 1 93 ? -1.304 15.702 44.973 1.00 47.09 93 GLU A O 1
ATOM 726 N N . TYR A 1 94 ? 0.282 15.335 4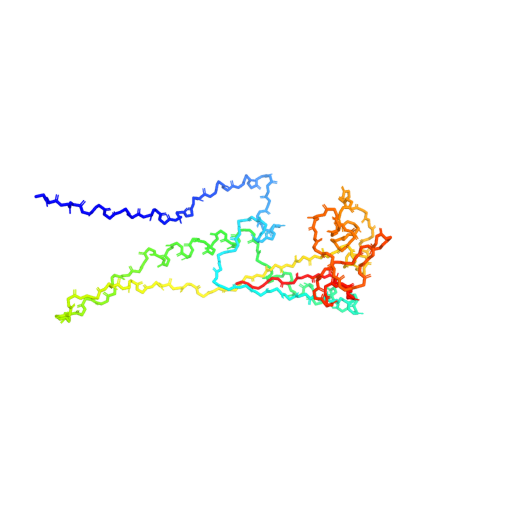3.462 1.00 45.31 94 TYR A N 1
ATOM 727 C CA . TYR A 1 94 ? 1.338 15.187 44.442 1.00 45.31 94 TYR A CA 1
ATOM 728 C C . TYR A 1 94 ? 1.707 16.597 44.894 1.00 45.31 94 TYR A C 1
ATOM 730 O O . TYR A 1 94 ? 2.207 17.405 44.111 1.00 45.31 94 TYR A O 1
ATOM 738 N N . HIS A 1 95 ? 1.434 16.886 46.165 1.00 43.59 95 HIS A N 1
ATOM 739 C CA . HIS A 1 95 ? 1.880 18.071 46.892 1.00 43.59 95 HIS A CA 1
ATOM 740 C C . HIS A 1 95 ? 3.418 18.096 47.001 1.00 43.59 95 HIS A C 1
ATOM 742 O O . HIS A 1 95 ? 3.984 17.973 48.084 1.00 43.59 95 HIS A O 1
ATOM 748 N N . SER A 1 96 ? 4.132 18.229 45.886 1.00 45.84 96 SER A N 1
ATOM 749 C CA . SER A 1 96 ? 5.551 18.571 45.908 1.00 45.84 96 SER A CA 1
ATOM 750 C C . SER A 1 96 ? 5.674 20.083 45.769 1.00 45.84 96 SER A C 1
ATOM 752 O O . SER A 1 96 ? 5.280 20.641 44.745 1.00 45.84 96 SER A O 1
ATOM 754 N N . GLN A 1 97 ? 6.231 20.734 46.791 1.00 48.25 97 GLN A N 1
ATOM 755 C CA . GLN A 1 97 ? 6.546 22.168 46.863 1.00 48.25 97 GLN A CA 1
ATOM 756 C C . GLN A 1 97 ? 7.657 22.594 45.871 1.00 48.25 97 GLN A C 1
ATOM 758 O O . GLN A 1 97 ? 8.560 23.350 46.216 1.00 48.25 97 GLN A O 1
ATOM 763 N N . ALA A 1 98 ? 7.640 22.085 44.638 1.00 48.56 98 ALA A N 1
ATOM 764 C CA . ALA A 1 98 ? 8.612 22.412 43.604 1.00 48.56 98 ALA A CA 1
ATOM 765 C C . ALA A 1 98 ? 7.980 23.411 42.610 1.00 48.56 98 ALA A C 1
ATOM 767 O O . ALA A 1 98 ? 7.011 23.054 41.937 1.00 48.56 98 ALA A O 1
ATOM 768 N N . PRO A 1 99 ? 8.509 24.641 42.470 1.00 45.62 99 PRO A N 1
ATOM 769 C CA . PRO A 1 99 ? 7.814 25.757 41.816 1.00 45.62 99 PRO A CA 1
ATOM 770 C C . PRO A 1 99 ? 7.699 25.678 40.279 1.00 45.62 99 PRO A C 1
ATOM 772 O O . PRO A 1 99 ? 7.322 26.666 39.661 1.00 45.62 99 PRO A O 1
ATOM 775 N N . PHE A 1 100 ? 7.999 24.542 39.633 1.00 48.75 100 PHE A N 1
ATOM 776 C CA . PHE A 1 100 ? 8.070 24.451 38.163 1.00 48.75 100 PHE A CA 1
ATOM 777 C C . PHE A 1 100 ? 7.716 23.069 37.568 1.00 48.75 100 PHE A C 1
ATOM 779 O O . PHE A 1 100 ? 8.284 22.656 36.558 1.00 48.75 100 PHE A O 1
ATOM 786 N N . HIS A 1 101 ? 6.752 22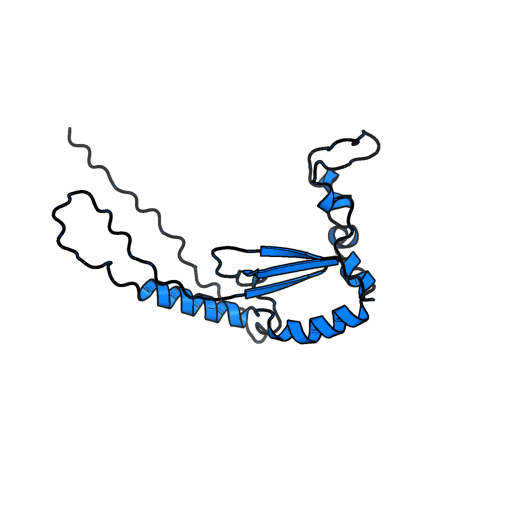.334 38.134 1.00 48.97 101 HIS A N 1
ATOM 787 C CA . HIS A 1 101 ? 6.191 21.167 37.437 1.00 48.97 101 HIS A CA 1
ATOM 788 C C . HIS A 1 101 ? 5.053 21.594 36.500 1.00 48.97 101 HIS A C 1
ATOM 790 O O . HIS A 1 101 ? 3.904 21.737 36.913 1.00 48.97 101 HIS A O 1
ATOM 796 N N . TYR A 1 102 ? 5.353 21.752 35.206 1.00 49.88 102 TYR A N 1
ATOM 797 C CA . TYR A 1 102 ? 4.322 21.692 34.167 1.00 49.88 102 TYR A CA 1
ATOM 798 C C . TYR A 1 102 ? 3.723 20.280 34.181 1.00 49.88 102 TYR A C 1
ATOM 800 O O . TYR A 1 102 ? 4.258 19.365 33.555 1.00 49.88 102 TYR A O 1
ATOM 808 N N . GLY A 1 103 ? 2.635 20.092 34.932 1.00 49.78 103 GLY A N 1
ATOM 809 C CA . GLY A 1 103 ? 1.934 18.818 35.058 1.00 49.78 103 GLY A CA 1
ATOM 810 C C . GLY A 1 103 ? 1.559 18.262 33.686 1.00 49.78 103 GLY A C 1
ATOM 811 O O . GLY A 1 103 ? 0.610 18.718 33.039 1.00 49.78 103 GLY A O 1
ATOM 812 N N . ARG A 1 104 ? 2.308 17.265 33.208 1.00 53.22 104 ARG A N 1
ATOM 813 C CA . ARG A 1 104 ? 1.940 16.512 32.012 1.00 53.22 104 ARG A CA 1
ATOM 814 C C . ARG A 1 104 ? 0.754 15.639 32.410 1.00 53.22 104 ARG A C 1
ATOM 816 O O . ARG A 1 104 ? 0.932 14.649 33.104 1.00 53.22 104 ARG A O 1
ATOM 823 N N . LYS A 1 105 ? -0.459 15.999 31.977 1.00 57.19 105 LYS A N 1
ATOM 824 C CA . LYS A 1 105 ? -1.595 15.065 32.014 1.00 57.19 105 LYS A CA 1
ATOM 825 C C . LYS A 1 105 ? -1.166 13.793 31.282 1.00 57.19 105 LYS A C 1
ATOM 827 O O . LYS A 1 105 ? -0.896 13.857 30.075 1.00 57.19 105 LYS A O 1
ATOM 832 N N . GLU A 1 106 ? -1.055 12.679 32.000 1.00 60.81 106 GLU A N 1
ATOM 833 C CA . GLU A 1 106 ? -0.823 11.382 31.377 1.00 60.81 106 GLU A CA 1
ATOM 834 C C . GLU A 1 106 ? -1.994 11.101 30.444 1.00 60.81 106 GLU A C 1
ATOM 836 O O . GLU A 1 106 ? -3.155 11.137 30.847 1.00 60.81 106 GLU A O 1
ATOM 841 N N . ARG A 1 107 ? -1.698 10.917 29.154 1.00 67.38 107 ARG A N 1
ATOM 842 C CA . ARG A 1 107 ? -2.738 10.658 28.164 1.00 67.38 107 ARG A CA 1
ATOM 843 C C . ARG A 1 107 ? -2.982 9.163 28.100 1.00 67.38 107 ARG A C 1
ATOM 845 O O . ARG A 1 107 ? -2.073 8.422 27.739 1.00 67.38 107 ARG A O 1
ATOM 852 N N . LYS A 1 108 ? -4.213 8.738 28.373 1.00 79.88 108 LYS A N 1
ATOM 853 C CA . LYS A 1 108 ? -4.651 7.363 28.166 1.00 79.88 108 LYS A CA 1
ATOM 854 C C . LYS A 1 108 ? -4.560 7.054 26.675 1.00 79.88 108 LYS A C 1
ATOM 856 O O . LYS A 1 108 ? -5.228 7.691 25.860 1.00 79.88 108 LYS A O 1
ATOM 861 N N . LEU A 1 109 ? -3.690 6.114 26.322 1.00 83.50 109 LEU A N 1
ATOM 862 C CA . LEU A 1 109 ? -3.553 5.623 24.958 1.00 83.50 109 LEU A CA 1
ATOM 863 C C . LEU A 1 109 ? -4.488 4.435 24.760 1.00 83.50 109 LEU A C 1
ATOM 865 O O . LEU A 1 109 ? -4.638 3.592 25.643 1.00 83.50 109 LEU A O 1
ATOM 869 N N . VAL A 1 110 ? -5.105 4.373 23.586 1.00 88.75 110 VAL A N 1
ATOM 870 C CA . VAL A 1 110 ? -5.833 3.186 23.148 1.00 88.75 110 VAL A CA 1
ATOM 871 C C . VAL A 1 110 ? -4.855 2.345 22.344 1.00 88.75 110 VAL A C 1
ATOM 873 O O . VAL A 1 110 ? -4.297 2.827 21.359 1.00 88.75 110 VAL A O 1
ATOM 876 N N . SER A 1 111 ? -4.619 1.109 22.781 1.00 91.81 111 SER A N 1
ATOM 877 C CA . SER A 1 111 ? -3.841 0.152 21.998 1.00 91.81 111 SER A CA 1
ATOM 878 C C . SER A 1 111 ? -4.696 -0.335 20.834 1.00 91.81 111 SER A C 1
ATOM 880 O O . SER A 1 111 ? -5.780 -0.879 21.042 1.00 91.81 111 SER A O 1
ATOM 882 N N . MET A 1 112 ? -4.227 -0.107 19.614 1.00 92.88 112 MET A N 1
ATOM 883 C CA . MET A 1 112 ? -4.868 -0.578 18.394 1.00 92.88 112 MET A CA 1
ATOM 884 C C . MET A 1 112 ? -3.812 -0.881 17.337 1.00 92.88 112 MET A C 1
ATOM 886 O O . MET A 1 112 ? -2.696 -0.375 17.417 1.00 92.88 112 MET A O 1
ATOM 890 N N . LYS A 1 113 ? -4.182 -1.738 16.385 1.00 96.00 113 LYS A N 1
ATOM 891 C CA . LYS A 1 113 ? -3.430 -2.013 15.161 1.00 96.00 113 LYS A CA 1
ATOM 892 C C . LYS A 1 113 ? -4.385 -1.890 13.989 1.00 96.00 113 LYS A C 1
ATOM 894 O O . LYS A 1 113 ? -5.505 -2.407 14.067 1.00 96.00 113 LYS A O 1
ATOM 899 N N . GLN A 1 114 ? -3.944 -1.213 12.945 1.00 97.69 114 GLN A N 1
ATOM 900 C CA . GLN A 1 114 ? -4.712 -0.954 11.738 1.00 97.69 114 GLN A CA 1
ATOM 901 C C . GLN A 1 114 ? -3.904 -1.386 10.524 1.00 97.69 114 GLN A C 1
ATOM 903 O O . GLN A 1 114 ? -2.680 -1.289 10.523 1.00 97.69 114 GLN A O 1
ATOM 908 N N . TYR A 1 115 ? -4.603 -1.905 9.520 1.00 98.38 115 TYR A N 1
ATOM 909 C CA . TYR A 1 115 ? -3.997 -2.522 8.347 1.00 98.38 115 TYR A CA 1
ATOM 910 C C . TYR A 1 115 ? -4.647 -1.993 7.076 1.00 98.38 115 TYR A C 1
ATOM 912 O O . TYR A 1 115 ? -5.876 -1.943 6.995 1.00 98.38 115 TYR A O 1
ATOM 920 N N . GLN A 1 116 ? -3.825 -1.667 6.086 1.00 98.31 116 GLN A N 1
ATOM 921 C CA . GLN A 1 116 ? -4.235 -1.357 4.717 1.00 98.31 116 GLN A CA 1
ATOM 922 C C . GLN A 1 116 ? -3.271 -2.036 3.743 1.00 98.31 116 GLN A C 1
ATOM 924 O O . GLN A 1 116 ? -2.108 -2.261 4.071 1.00 98.31 116 GLN A O 1
ATOM 929 N N . ILE A 1 117 ? -3.756 -2.372 2.554 1.00 98.56 117 ILE A N 1
ATOM 930 C CA . ILE A 1 117 ? -2.938 -2.874 1.451 1.00 98.56 117 ILE A CA 1
ATOM 931 C C . ILE A 1 117 ? -3.212 -2.057 0.192 1.00 98.56 117 ILE A C 1
ATOM 933 O O . ILE A 1 117 ? -4.360 -1.731 -0.110 1.00 98.56 117 ILE A O 1
ATOM 937 N N . ALA A 1 118 ? -2.157 -1.748 -0.553 1.00 98.31 118 ALA A N 1
ATOM 938 C CA . ALA A 1 118 ? -2.244 -1.167 -1.884 1.00 98.31 118 ALA A CA 1
ATOM 939 C C . ALA A 1 118 ? -1.353 -1.950 -2.853 1.00 98.31 118 ALA A C 1
ATOM 941 O O . ALA A 1 118 ? -0.340 -2.529 -2.452 1.00 98.31 118 ALA A O 1
ATOM 942 N N . LEU A 1 119 ? -1.746 -1.979 -4.124 1.00 98.00 119 LEU A N 1
ATOM 943 C CA . LEU A 1 119 ? -1.035 -2.673 -5.193 1.00 98.00 119 LEU A CA 1
ATOM 944 C C . LEU A 1 119 ? -0.611 -1.668 -6.260 1.00 98.00 119 LEU A C 1
ATOM 946 O O . LEU A 1 119 ? -1.321 -0.700 -6.530 1.00 98.00 119 LEU A O 1
ATOM 950 N N . THR A 1 120 ? 0.549 -1.910 -6.858 1.00 97.44 120 THR A N 1
ATOM 951 C CA . THR A 1 120 ? 1.009 -1.169 -8.035 1.00 97.44 120 THR A CA 1
ATOM 952 C C . THR A 1 120 ? 0.387 -1.761 -9.298 1.00 97.44 120 THR A C 1
ATOM 954 O O . THR A 1 120 ? -0.176 -2.863 -9.274 1.00 97.44 120 THR A O 1
ATOM 957 N N . LYS A 1 121 ? 0.556 -1.084 -10.440 1.00 96.56 121 LYS A N 1
ATOM 958 C CA . LYS A 1 121 ? 0.191 -1.658 -11.737 1.00 96.56 121 LYS A CA 1
ATOM 959 C C . LYS A 1 121 ? 0.874 -3.009 -11.991 1.00 96.56 121 LYS A C 1
ATOM 961 O O . LYS A 1 121 ? 0.209 -3.958 -12.401 1.00 96.56 121 LYS A O 1
ATOM 966 N N . ALA A 1 122 ? 2.164 -3.121 -11.671 1.00 96.19 122 ALA A N 1
ATOM 967 C CA . ALA A 1 122 ? 2.908 -4.375 -11.783 1.00 96.19 122 ALA A CA 1
ATOM 968 C C . ALA A 1 122 ? 2.331 -5.478 -10.875 1.00 96.19 122 ALA A C 1
ATOM 970 O O . ALA A 1 122 ? 2.230 -6.631 -11.288 1.00 96.19 122 ALA A O 1
ATOM 971 N N . GLY A 1 123 ? 1.883 -5.128 -9.664 1.00 97.75 123 GLY A N 1
ATOM 972 C CA . GLY A 1 123 ? 1.188 -6.063 -8.779 1.00 97.75 123 GLY A CA 1
ATOM 973 C C . GLY A 1 123 ? -0.132 -6.575 -9.353 1.00 97.75 123 GLY A C 1
ATOM 974 O O . GLY A 1 123 ? -0.410 -7.771 -9.266 1.00 97.75 123 GLY A O 1
ATOM 975 N N . PHE A 1 124 ? -0.927 -5.706 -9.987 1.00 97.62 124 PHE A N 1
ATOM 976 C CA . PHE A 1 124 ? -2.130 -6.135 -10.706 1.00 97.62 124 PHE A CA 1
ATOM 977 C C . PHE A 1 124 ? -1.805 -7.092 -11.851 1.00 97.62 124 PHE A C 1
ATOM 979 O O . PHE A 1 124 ? -2.441 -8.144 -11.952 1.00 97.62 124 PHE A O 1
ATOM 986 N N . ASP A 1 125 ? -0.783 -6.785 -12.649 1.00 96.12 125 ASP A N 1
ATOM 987 C CA . ASP A 1 125 ? -0.374 -7.631 -13.772 1.00 96.12 125 ASP A CA 1
ATOM 988 C C . ASP A 1 125 ? 0.064 -9.022 -13.312 1.00 96.12 125 ASP A C 1
ATOM 990 O O . ASP A 1 125 ? -0.405 -10.027 -13.848 1.00 96.12 125 ASP A O 1
ATOM 994 N N . VAL A 1 126 ? 0.872 -9.100 -12.251 1.00 97.25 126 VAL A N 1
ATOM 995 C CA . VAL A 1 126 ? 1.310 -10.375 -11.656 1.00 97.25 126 VAL A CA 1
ATOM 996 C C . VAL A 1 126 ? 0.138 -11.188 -11.098 1.00 97.25 126 VAL A C 1
ATOM 998 O O . VAL A 1 126 ? 0.163 -12.419 -11.109 1.00 97.25 126 VAL A O 1
ATOM 1001 N N . LEU A 1 127 ? -0.929 -10.525 -10.652 1.00 97.31 127 LEU A N 1
ATOM 1002 C CA . LEU A 1 127 ? -2.154 -11.178 -10.189 1.00 97.31 127 LEU A CA 1
ATOM 1003 C C . LEU A 1 127 ? -3.142 -11.504 -11.320 1.00 97.31 127 LEU A C 1
ATOM 1005 O O . LEU A 1 127 ? -4.189 -12.101 -11.044 1.00 97.31 127 LEU A O 1
ATOM 1009 N N . GLY A 1 128 ? -2.821 -11.180 -12.573 1.00 95.88 128 GLY A N 1
ATOM 1010 C CA . GLY A 1 128 ? -3.685 -11.403 -13.733 1.00 95.88 128 GLY A CA 1
ATOM 1011 C C . GLY A 1 128 ? -4.845 -10.408 -13.847 1.00 95.88 128 GLY A C 1
ATOM 1012 O O . GLY A 1 128 ? -5.800 -10.668 -14.574 1.00 95.88 128 GLY A O 1
ATOM 1013 N N . VAL A 1 129 ? -4.787 -9.281 -13.132 1.00 94.19 129 VAL A N 1
ATOM 1014 C CA . VAL A 1 129 ? -5.732 -8.166 -13.276 1.00 94.19 129 VAL A CA 1
ATOM 1015 C C . VAL A 1 129 ? -5.192 -7.246 -14.369 1.00 94.19 129 VAL A C 1
ATOM 1017 O O . VAL A 1 129 ? -4.562 -6.224 -14.115 1.00 94.19 129 VAL A O 1
ATOM 1020 N N . THR A 1 130 ? -5.385 -7.670 -15.616 1.00 85.25 130 THR A N 1
ATOM 1021 C CA . THR A 1 130 ? -4.803 -7.013 -16.788 1.00 85.25 130 THR A CA 1
ATOM 1022 C C . THR A 1 130 ? -5.792 -6.014 -17.386 1.00 85.25 130 THR A C 1
ATOM 1024 O O . THR A 1 130 ? -6.745 -6.391 -18.065 1.00 85.25 130 THR A O 1
ATOM 1027 N N . GLY A 1 131 ? -5.584 -4.729 -17.128 1.00 88.06 131 GLY A N 1
ATOM 1028 C CA . GLY A 1 131 ? -6.395 -3.638 -17.664 1.00 88.06 131 GLY A CA 1
ATOM 1029 C C . GLY A 1 131 ? -5.785 -2.291 -17.301 1.00 88.06 131 GLY A C 1
ATOM 1030 O O . GLY A 1 131 ? -5.023 -2.201 -16.340 1.00 88.06 131 GLY A O 1
ATOM 1031 N N . LYS A 1 132 ? -6.088 -1.256 -18.087 1.00 87.94 132 LYS A N 1
ATOM 1032 C CA . LYS A 1 132 ? -5.716 0.122 -17.748 1.00 87.94 132 LYS A CA 1
ATOM 1033 C C . LYS A 1 132 ? -6.733 0.699 -16.779 1.00 87.94 132 LYS A C 1
ATOM 1035 O O . LYS A 1 132 ? -7.933 0.527 -16.997 1.00 87.94 132 LYS A O 1
ATOM 1040 N N . LEU A 1 133 ? -6.265 1.429 -15.772 1.00 89.38 133 LEU A N 1
ATOM 1041 C CA . LEU A 1 133 ? -7.145 2.114 -14.817 1.00 89.38 133 LEU A CA 1
ATOM 1042 C C . LEU A 1 133 ? -7.557 3.520 -15.267 1.00 89.38 133 LEU A C 1
ATOM 1044 O O . LEU A 1 133 ? -8.174 4.247 -14.500 1.00 89.38 133 LEU A O 1
ATOM 1048 N N . GLN A 1 134 ? -7.243 3.885 -16.516 1.00 93.19 134 GLN A N 1
ATOM 1049 C CA . GLN A 1 134 ? -7.447 5.234 -17.065 1.00 93.19 134 GLN A CA 1
ATOM 1050 C C . GLN A 1 134 ? -6.671 6.322 -16.305 1.00 93.19 134 GLN A C 1
ATOM 1052 O O . GLN A 1 134 ? -6.978 7.504 -16.422 1.00 93.19 134 GLN A O 1
ATOM 1057 N N . ASP A 1 135 ? -5.628 5.909 -15.593 1.00 95.62 135 ASP A N 1
ATOM 1058 C CA . ASP A 1 135 ? -4.638 6.759 -14.952 1.00 95.62 135 ASP A CA 1
ATOM 1059 C C . ASP A 1 135 ? -3.284 6.398 -15.569 1.00 95.62 135 ASP A C 1
ATOM 1061 O O . ASP A 1 135 ? -2.733 5.320 -15.330 1.00 95.62 135 ASP A O 1
ATOM 1065 N N . THR A 1 136 ? -2.799 7.266 -16.457 1.00 95.12 136 THR A N 1
ATOM 1066 C CA . THR A 1 136 ? -1.568 7.017 -17.214 1.00 95.12 136 THR A CA 1
ATOM 1067 C C . THR A 1 136 ? -0.340 6.980 -16.324 1.00 95.12 136 THR A C 1
ATOM 1069 O O . THR A 1 136 ? 0.589 6.232 -16.624 1.00 95.12 136 THR A O 1
ATOM 1072 N N . ASP A 1 137 ? -0.349 7.744 -15.235 1.00 95.31 137 ASP A N 1
ATOM 1073 C CA . ASP A 1 137 ? 0.796 7.894 -14.345 1.00 95.31 137 ASP A CA 1
ATOM 1074 C C . ASP A 1 137 ? 0.889 6.672 -13.429 1.00 95.31 137 ASP A C 1
ATOM 1076 O O . ASP A 1 137 ? 1.968 6.108 -13.236 1.00 95.31 137 ASP A O 1
ATOM 1080 N N . PHE A 1 138 ? -0.256 6.172 -12.953 1.00 96.12 138 PHE A N 1
ATOM 1081 C CA . PHE A 1 138 ? -0.326 4.888 -12.259 1.00 96.12 138 PHE A CA 1
ATOM 1082 C C . PHE A 1 138 ? 0.082 3.720 -13.166 1.00 96.12 138 PHE A C 1
ATOM 1084 O O . PHE A 1 138 ? 0.857 2.857 -12.746 1.00 96.12 138 PHE A O 1
ATOM 1091 N N . ASP A 1 139 ? -0.421 3.688 -14.405 1.00 94.81 139 ASP A N 1
ATOM 1092 C CA . ASP A 1 139 ? -0.112 2.622 -15.363 1.00 94.81 139 ASP A CA 1
ATOM 1093 C C . ASP A 1 139 ? 1.384 2.605 -15.742 1.00 94.81 139 ASP A C 1
ATOM 1095 O O . ASP A 1 139 ? 1.950 1.530 -15.949 1.00 94.81 139 ASP A O 1
ATOM 1099 N N . ALA A 1 140 ? 2.026 3.775 -15.832 1.00 94.06 140 ALA A N 1
ATOM 1100 C CA . ALA A 1 140 ? 3.453 3.908 -16.136 1.00 94.06 140 ALA A CA 1
ATOM 1101 C C . ALA A 1 140 ? 4.358 3.698 -14.908 1.00 94.06 140 ALA A C 1
ATOM 1103 O O . ALA A 1 140 ? 5.488 3.223 -15.042 1.00 94.06 140 ALA A O 1
ATOM 1104 N N . GLY A 1 141 ? 3.855 4.022 -13.716 1.00 95.06 141 GLY A N 1
ATOM 1105 C CA . GLY A 1 141 ? 4.591 3.987 -12.460 1.00 95.06 141 GLY A CA 1
ATOM 1106 C C . GLY A 1 141 ? 5.438 5.240 -12.220 1.00 95.06 141 GLY A C 1
ATOM 1107 O O . GLY A 1 141 ? 5.955 5.874 -13.138 1.00 95.06 141 GLY A O 1
ATOM 1108 N N . GLN A 1 142 ? 5.643 5.570 -10.943 1.00 96.44 142 GLN A N 1
ATOM 1109 C CA . GLN A 1 142 ? 6.270 6.831 -10.528 1.00 96.44 142 GLN A CA 1
ATOM 1110 C C . GLN A 1 142 ? 7.711 7.008 -11.030 1.00 96.44 142 GLN A C 1
ATOM 1112 O O . GLN A 1 142 ? 8.131 8.127 -11.306 1.00 96.44 142 GLN A O 1
ATOM 1117 N N . LEU A 1 143 ? 8.475 5.919 -11.184 1.00 95.19 143 LEU A N 1
ATOM 1118 C CA . LEU A 1 143 ? 9.848 5.989 -11.698 1.00 95.19 143 LEU A CA 1
ATOM 1119 C C . LEU A 1 143 ? 9.900 6.564 -13.123 1.00 95.19 143 LEU A C 1
ATOM 1121 O O . LEU A 1 143 ? 10.846 7.275 -13.457 1.00 95.19 143 LEU A O 1
ATOM 1125 N N . ALA A 1 144 ? 8.892 6.270 -13.950 1.00 94.81 144 ALA A N 1
ATOM 1126 C CA . ALA A 1 144 ? 8.803 6.787 -15.312 1.00 94.81 144 ALA A CA 1
ATOM 1127 C C . ALA A 1 144 ? 8.501 8.294 -15.344 1.00 94.81 144 ALA A C 1
ATOM 1129 O O . ALA A 1 144 ? 8.946 8.981 -16.262 1.00 94.81 144 ALA A O 1
ATOM 1130 N N . ASP A 1 145 ? 7.793 8.803 -14.333 1.00 95.88 145 ASP A N 1
ATOM 1131 C CA . ASP A 1 145 ? 7.375 10.205 -14.248 1.00 95.88 145 ASP A CA 1
ATOM 1132 C C . ASP A 1 145 ? 8.291 11.077 -13.369 1.00 95.88 145 ASP A C 1
ATOM 1134 O O . ASP A 1 145 ? 8.162 12.299 -13.335 1.00 95.88 145 ASP A O 1
ATOM 1138 N N . ALA A 1 146 ? 9.281 10.478 -12.699 1.00 96.75 146 ALA A N 1
ATOM 1139 C CA . ALA A 1 146 ? 10.162 11.162 -11.751 1.00 96.75 146 ALA A CA 1
ATOM 1140 C C . ALA A 1 146 ? 10.823 12.437 -12.323 1.00 96.75 146 ALA A C 1
ATOM 1142 O O . ALA A 1 146 ? 10.992 13.423 -11.608 1.00 96.75 146 ALA A O 1
ATOM 1143 N N . PHE A 1 147 ? 11.150 12.463 -13.621 1.00 96.00 147 PHE A N 1
ATOM 1144 C CA . PHE A 1 147 ? 11.675 13.670 -14.272 1.00 96.00 147 PHE A CA 1
ATOM 1145 C C . PHE A 1 147 ? 10.661 14.826 -14.274 1.00 96.00 147 PHE A C 1
ATOM 1147 O O . PHE A 1 147 ? 11.009 15.951 -13.916 1.00 96.00 147 PHE A O 1
ATOM 1154 N N . ASN A 1 148 ? 9.412 14.553 -14.659 1.00 96.12 148 ASN A N 1
ATOM 1155 C CA . ASN A 1 148 ? 8.353 15.562 -14.752 1.00 96.12 148 ASN A CA 1
ATOM 1156 C C . ASN A 1 148 ? 7.900 16.041 -13.368 1.00 96.12 148 ASN A C 1
ATOM 1158 O O . ASN A 1 148 ? 7.538 17.206 -13.212 1.00 96.12 148 ASN A O 1
ATOM 1162 N N . LEU A 1 149 ? 7.985 15.168 -12.357 1.00 97.00 149 LEU A N 1
ATOM 1163 C CA . LEU A 1 149 ? 7.754 15.507 -10.949 1.00 97.00 149 LEU A CA 1
ATOM 1164 C C . LEU A 1 149 ? 8.847 16.418 -10.360 1.00 97.00 149 LEU A C 1
ATOM 1166 O O . LEU A 1 149 ? 8.662 16.983 -9.281 1.00 97.00 149 LEU A O 1
ATOM 1170 N N . GLY A 1 150 ? 9.955 16.617 -11.082 1.00 96.81 150 GLY A N 1
ATOM 1171 C CA . GLY A 1 150 ? 11.046 17.494 -10.667 1.00 96.81 150 GLY A CA 1
ATOM 1172 C C . GLY A 1 150 ? 12.017 16.836 -9.690 1.00 96.81 150 GLY A C 1
ATOM 1173 O O . GLY A 1 150 ? 12.701 17.540 -8.937 1.00 96.81 150 GLY A O 1
ATOM 1174 N N . ASP A 1 151 ? 12.093 15.505 -9.691 1.00 97.62 151 ASP A N 1
ATOM 1175 C CA . ASP A 1 151 ? 13.030 14.789 -8.840 1.00 97.62 151 ASP A CA 1
ATOM 1176 C C . ASP A 1 151 ? 14.477 15.117 -9.212 1.00 97.62 151 ASP A C 1
ATOM 1178 O O . ASP A 1 151 ? 14.824 15.473 -10.343 1.00 97.62 151 ASP A O 1
ATOM 1182 N N . ARG A 1 152 ? 15.367 14.999 -8.226 1.00 97.12 152 ARG A N 1
ATOM 1183 C CA . ARG A 1 152 ? 16.785 15.289 -8.436 1.00 97.12 152 ARG A CA 1
ATOM 1184 C C . ARG A 1 152 ? 17.420 14.194 -9.296 1.00 97.12 152 ARG A C 1
ATOM 1186 O O . ARG A 1 152 ? 17.154 13.020 -9.044 1.00 97.12 152 ARG A O 1
ATOM 1193 N N . PRO A 1 153 ? 18.283 14.538 -10.268 1.00 96.94 153 PRO A N 1
ATOM 1194 C CA . PRO A 1 153 ? 19.034 13.543 -11.019 1.00 96.94 153 PRO A CA 1
ATOM 1195 C C . PRO A 1 153 ? 20.061 12.864 -10.108 1.00 96.94 153 PRO A C 1
ATOM 1197 O O . PRO A 1 153 ? 20.849 13.534 -9.441 1.00 96.94 153 PRO A O 1
ATOM 1200 N N . GLY A 1 154 ? 20.057 11.537 -10.102 1.00 95.44 154 GLY A N 1
ATOM 1201 C CA . GLY A 1 154 ? 21.009 10.709 -9.376 1.00 95.44 154 GLY A CA 1
ATOM 1202 C C . GLY A 1 154 ? 22.242 10.343 -10.204 1.00 95.44 154 GLY A C 1
ATOM 1203 O O . GLY A 1 154 ? 22.387 10.752 -11.366 1.00 95.44 154 GLY A O 1
ATOM 1204 N N . PRO A 1 155 ? 23.144 9.528 -9.631 1.00 92.00 155 PRO A N 1
ATOM 1205 C CA . PRO A 1 155 ? 24.298 8.999 -10.345 1.00 92.00 155 PRO A CA 1
ATOM 1206 C C . PRO A 1 155 ? 23.897 8.275 -11.640 1.00 92.00 155 PRO A C 1
ATOM 1208 O O . PRO A 1 155 ? 23.017 7.417 -11.647 1.00 92.00 155 PRO A O 1
ATOM 1211 N N . GLY A 1 156 ? 24.561 8.614 -12.748 1.00 90.19 156 GLY A N 1
ATOM 1212 C CA . GLY A 1 156 ? 24.292 8.022 -14.065 1.00 90.19 156 GLY A CA 1
ATOM 1213 C C . GLY A 1 156 ? 23.150 8.675 -14.851 1.00 90.19 156 GLY A C 1
ATOM 1214 O O . GLY A 1 156 ? 22.891 8.263 -15.983 1.00 90.19 156 GLY A O 1
ATOM 1215 N N . SER A 1 157 ? 22.497 9.704 -14.303 1.00 94.88 157 SER A N 1
ATOM 1216 C CA . SER A 1 157 ? 21.569 10.536 -15.070 1.00 94.88 157 SER A CA 1
ATOM 1217 C C . SER A 1 157 ? 22.315 11.335 -16.145 1.00 94.88 157 SER A C 1
ATOM 1219 O O . SER A 1 157 ? 23.405 11.861 -15.919 1.00 94.88 157 SER A O 1
ATOM 1221 N N . THR A 1 158 ? 21.719 11.450 -17.329 1.00 94.50 158 THR A N 1
ATOM 1222 C CA . THR A 1 158 ? 22.262 12.175 -18.488 1.00 94.50 158 THR A CA 1
ATOM 1223 C C . THR A 1 158 ? 21.168 13.016 -19.144 1.00 94.50 158 THR A C 1
ATOM 1225 O O . THR A 1 158 ? 19.987 12.827 -18.865 1.00 94.50 158 THR A O 1
ATOM 1228 N N . ALA A 1 159 ? 21.537 13.902 -20.074 1.00 89.88 159 ALA A N 1
ATOM 1229 C CA . ALA A 1 159 ? 20.559 14.671 -20.850 1.00 89.88 159 ALA A CA 1
ATOM 1230 C C . ALA A 1 159 ? 19.603 13.787 -21.682 1.00 89.88 159 ALA A C 1
ATOM 1232 O O . ALA A 1 159 ? 18.487 14.202 -21.967 1.00 89.88 159 ALA A O 1
ATOM 1233 N N . ALA A 1 160 ? 20.029 12.575 -22.063 1.00 92.31 160 ALA A N 1
ATOM 1234 C CA . ALA A 1 160 ? 19.228 11.638 -22.857 1.00 92.31 160 ALA A CA 1
ATOM 1235 C C . ALA A 1 160 ? 18.457 10.611 -22.009 1.00 92.31 160 ALA A C 1
ATOM 1237 O O . ALA A 1 160 ? 17.556 9.946 -22.515 1.00 92.31 160 ALA A O 1
ATOM 1238 N N . LYS A 1 161 ? 18.828 10.439 -20.736 1.00 91.88 161 LYS A N 1
ATOM 1239 C CA . LYS A 1 161 ? 18.233 9.454 -19.832 1.00 91.88 161 LYS A CA 1
ATOM 1240 C C . LYS A 1 161 ? 18.248 9.991 -18.413 1.00 91.88 161 LYS A C 1
ATOM 1242 O O . LYS A 1 161 ? 19.309 10.048 -17.790 1.00 91.88 161 LYS A O 1
ATOM 1247 N N . PHE A 1 162 ? 17.069 10.319 -17.903 1.00 95.88 162 PHE A N 1
ATOM 1248 C CA . PHE A 1 162 ? 16.908 10.685 -16.508 1.00 95.88 162 PHE A CA 1
ATOM 1249 C C . PHE A 1 162 ? 16.948 9.440 -15.615 1.00 95.88 162 PHE A C 1
ATOM 1251 O O . PHE A 1 162 ? 16.328 8.421 -15.919 1.00 95.88 162 PHE A O 1
ATOM 1258 N N . VAL A 1 163 ? 17.694 9.528 -14.518 1.00 95.38 163 VAL A N 1
ATOM 1259 C CA . VAL A 1 163 ? 17.693 8.540 -13.436 1.00 95.38 163 VAL A CA 1
ATOM 1260 C C . VAL A 1 163 ? 17.538 9.329 -12.140 1.00 95.38 163 VAL A C 1
ATOM 1262 O O . VAL A 1 163 ? 18.407 10.160 -11.876 1.00 95.38 163 VAL A O 1
ATOM 1265 N N . PRO A 1 164 ? 16.473 9.132 -11.343 1.00 96.94 164 PRO A N 1
ATOM 1266 C CA . PRO A 1 164 ? 16.303 9.905 -10.120 1.00 96.94 164 PRO A CA 1
ATOM 1267 C C . PRO A 1 164 ? 17.315 9.496 -9.045 1.00 96.94 164 PRO A C 1
ATOM 1269 O O . PRO A 1 164 ? 17.787 8.359 -9.009 1.00 96.94 164 PRO A O 1
ATOM 1272 N N . ASP A 1 165 ? 17.621 10.417 -8.136 1.00 97.25 165 ASP A N 1
ATOM 1273 C CA . ASP A 1 165 ? 18.479 10.209 -6.963 1.00 97.25 165 ASP A CA 1
ATOM 1274 C C . ASP A 1 165 ? 17.730 9.494 -5.829 1.00 97.25 165 ASP A C 1
ATOM 1276 O O . ASP A 1 165 ? 17.676 9.944 -4.686 1.00 97.25 165 ASP A O 1
ATOM 1280 N N . TRP A 1 166 ? 17.065 8.393 -6.165 1.00 96.25 166 TRP A N 1
ATOM 1281 C CA . TRP A 1 166 ? 16.417 7.533 -5.182 1.00 96.25 166 TRP A CA 1
ATOM 1282 C C . TRP A 1 166 ? 17.376 6.434 -4.732 1.00 96.25 166 TRP A C 1
ATOM 1284 O O . TRP A 1 166 ? 18.263 6.006 -5.486 1.00 96.25 166 TRP A O 1
ATOM 1294 N N . GLU A 1 167 ? 17.148 5.906 -3.529 1.00 94.69 167 GLU A N 1
ATOM 1295 C CA . GLU A 1 167 ? 17.846 4.702 -3.078 1.00 94.69 167 GLU A CA 1
ATOM 1296 C C . GLU A 1 167 ? 17.634 3.554 -4.086 1.00 94.69 167 GLU A C 1
ATOM 1298 O O . GLU A 1 167 ? 16.544 3.437 -4.660 1.00 94.69 167 GLU A O 1
ATOM 1303 N N . PRO A 1 168 ? 18.641 2.687 -4.307 1.00 93.19 168 PRO A N 1
ATOM 1304 C CA . PRO A 1 168 ? 18.575 1.626 -5.316 1.00 93.19 168 PRO A CA 1
ATOM 1305 C C . PRO A 1 168 ? 17.322 0.750 -5.223 1.00 93.19 168 PRO A C 1
ATOM 1307 O O . PRO A 1 168 ? 16.728 0.415 -6.246 1.00 93.19 168 PRO A O 1
ATOM 1310 N N . VAL A 1 169 ? 16.860 0.457 -4.001 1.00 91.38 169 VAL A N 1
ATOM 1311 C CA . VAL A 1 169 ? 15.673 -0.376 -3.751 1.00 91.38 169 VAL A CA 1
ATOM 1312 C C . VAL A 1 169 ? 14.405 0.155 -4.438 1.00 91.38 169 VAL A C 1
ATOM 1314 O O . VAL A 1 169 ? 13.555 -0.646 -4.811 1.00 91.38 169 VAL A O 1
ATOM 1317 N N . TRP A 1 170 ? 14.299 1.470 -4.663 1.00 93.88 170 TRP A N 1
ATOM 1318 C CA . TRP A 1 170 ? 13.144 2.117 -5.299 1.00 93.88 170 TRP A CA 1
ATOM 1319 C C . TRP A 1 170 ? 13.260 2.229 -6.824 1.00 93.88 170 TRP A C 1
ATOM 1321 O O . TRP A 1 170 ? 12.282 2.566 -7.485 1.00 93.88 170 TRP A O 1
ATOM 1331 N N . ARG A 1 171 ? 14.447 1.984 -7.393 1.00 91.38 171 ARG A N 1
ATOM 1332 C CA . ARG A 1 171 ? 14.708 2.125 -8.840 1.00 91.38 171 ARG A CA 1
ATOM 1333 C C . ARG A 1 171 ? 14.982 0.808 -9.541 1.00 91.38 171 ARG A C 1
ATOM 1335 O O . ARG A 1 171 ? 14.742 0.697 -10.737 1.00 91.38 171 ARG A O 1
ATOM 1342 N N . GLU A 1 172 ? 15.552 -0.148 -8.819 1.00 89.12 172 GLU A N 1
ATOM 1343 C CA . GLU A 1 172 ? 16.068 -1.392 -9.392 1.00 89.12 172 GLU A CA 1
ATOM 1344 C C . GLU A 1 172 ? 15.113 -2.569 -9.169 1.00 89.12 172 GLU A C 1
ATOM 1346 O O . GLU A 1 172 ? 15.151 -3.535 -9.928 1.00 89.12 172 GLU A O 1
ATOM 1351 N N . ASN A 1 173 ? 14.216 -2.473 -8.181 1.00 89.56 173 ASN A N 1
ATOM 1352 C CA . ASN A 1 173 ? 13.236 -3.511 -7.881 1.00 89.56 173 ASN A CA 1
ATOM 1353 C C . ASN A 1 173 ? 11.851 -3.158 -8.423 1.00 89.56 173 ASN A C 1
ATOM 1355 O O . ASN A 1 173 ? 11.415 -2.008 -8.374 1.00 89.56 173 ASN A O 1
ATOM 1359 N N . VAL A 1 174 ? 11.120 -4.181 -8.863 1.00 92.38 174 VAL A N 1
ATOM 1360 C CA . VAL A 1 174 ? 9.701 -4.053 -9.202 1.00 92.38 174 VAL A CA 1
ATOM 1361 C C . VAL A 1 174 ? 8.880 -4.322 -7.946 1.00 92.38 174 VAL A C 1
ATOM 1363 O O . VAL A 1 174 ? 8.785 -5.452 -7.477 1.00 92.38 174 VAL A O 1
ATOM 1366 N N . LEU A 1 175 ? 8.286 -3.269 -7.391 1.00 96.50 175 LEU A N 1
ATOM 1367 C CA . LEU A 1 175 ? 7.391 -3.386 -6.243 1.00 96.50 175 LEU A CA 1
ATOM 1368 C C . LEU A 1 175 ? 5.989 -3.762 -6.723 1.00 96.50 175 LEU A C 1
ATOM 1370 O O . LEU A 1 175 ? 5.436 -3.107 -7.608 1.00 96.50 175 LEU A O 1
ATOM 1374 N N . HIS A 1 176 ? 5.394 -4.792 -6.124 1.00 98.31 176 HIS A N 1
ATOM 1375 C CA . HIS A 1 176 ? 4.035 -5.242 -6.448 1.00 98.31 176 HIS A CA 1
ATOM 1376 C C . HIS A 1 176 ? 2.987 -4.638 -5.506 1.00 98.31 176 HIS A C 1
ATOM 1378 O O . HIS A 1 176 ? 1.826 -4.492 -5.885 1.00 98.31 176 HIS A O 1
ATOM 1384 N N . GLY A 1 177 ? 3.379 -4.216 -4.305 1.00 98.31 177 GLY A N 1
ATOM 1385 C CA . GLY A 1 177 ? 2.477 -3.509 -3.409 1.00 98.31 177 GLY A CA 1
ATOM 1386 C C . GLY A 1 177 ? 3.121 -3.049 -2.113 1.00 98.31 177 GLY A C 1
ATOM 1387 O O . GLY A 1 177 ? 4.331 -3.160 -1.908 1.00 98.31 177 GLY A O 1
ATOM 1388 N N . VAL A 1 178 ? 2.271 -2.526 -1.234 1.00 98.56 178 VAL A N 1
ATOM 1389 C CA . VAL A 1 178 ? 2.631 -2.077 0.109 1.00 98.56 178 VAL A CA 1
ATOM 1390 C C . VAL A 1 178 ? 1.544 -2.466 1.109 1.00 98.56 178 VAL A C 1
ATOM 1392 O O . VAL A 1 178 ? 0.352 -2.339 0.827 1.00 98.56 178 VAL A O 1
ATOM 1395 N N . ILE A 1 179 ? 1.953 -2.947 2.282 1.00 98.62 179 ILE A N 1
ATOM 1396 C CA . ILE A 1 179 ? 1.087 -3.118 3.454 1.00 98.62 179 ILE A CA 1
ATOM 1397 C C . ILE A 1 179 ? 1.424 -2.017 4.457 1.00 98.62 179 ILE A C 1
ATOM 1399 O O . ILE A 1 179 ? 2.582 -1.853 4.838 1.00 98.62 179 ILE A O 1
ATOM 1403 N N . LEU A 1 180 ? 0.405 -1.286 4.897 1.00 98.31 180 LEU A N 1
ATOM 1404 C CA . LEU A 1 180 ? 0.505 -0.276 5.943 1.00 98.31 180 LEU A CA 1
ATOM 1405 C C . LEU A 1 180 ? 0.086 -0.901 7.272 1.00 98.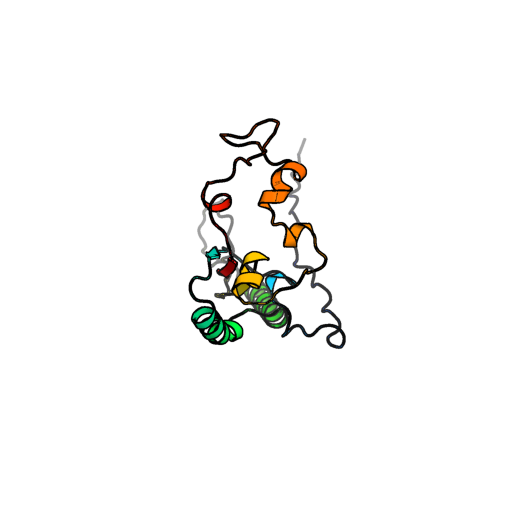31 180 LEU A C 1
ATOM 1407 O O . LEU A 1 180 ? -0.947 -1.575 7.340 1.00 98.31 180 LEU A O 1
ATOM 1411 N N . ILE A 1 181 ? 0.870 -0.662 8.323 1.00 98.12 181 ILE A N 1
ATOM 1412 C CA . ILE A 1 181 ? 0.547 -1.060 9.698 1.00 98.12 181 ILE A CA 1
ATOM 1413 C C . ILE A 1 181 ? 0.669 0.156 10.609 1.00 98.12 181 ILE A C 1
ATOM 1415 O O . ILE A 1 181 ? 1.768 0.689 10.768 1.00 98.12 181 ILE A O 1
ATOM 1419 N N . ALA A 1 182 ? -0.439 0.555 11.231 1.00 95.31 182 ALA A N 1
ATOM 1420 C CA . ALA A 1 182 ? -0.542 1.759 12.058 1.00 95.31 182 ALA A CA 1
ATOM 1421 C C . ALA A 1 182 ? -1.119 1.496 13.456 1.00 95.31 182 ALA A C 1
ATOM 1423 O O . ALA A 1 182 ? -1.916 0.538 13.605 1.00 95.31 182 ALA A O 1
#

pLDDT: mean 83.38, std 20.38, range [32.84, 98.62]

Radius of gyration: 23.74 Å; chains: 1; bounding box: 51×68×70 Å

Secondary structure (DSSP, 8-state):
---------PPP-----PPPPPTTT--TTSSBTTTSSPPP-S--EEEEE--S-HHHHHHHHHHHGGGSPBHHHHHHHHHHHHHHHHS-PPP-------TT--------PPP---EEEEE-HHHHHHTT-----S-HHHHH-HHHHTTTTTPPB-TT-BTTB--BS--HHHHHS---EEEEE-